Protein AF-A0A957Y420-F1 (afdb_monomer)

Foldseek 3Di:
DPPDDDDDDDPPPCSVVVQVVCCVVVVHDRDDLVVCQVVQQVVVPDDVVVLVVQCVPVNDVSSVVVCVVRVVSSVVVD

Nearest PDB structures (foldseek):
  3v53-assembly2_B  TM=3.477E-01  e=5.773E+00  Homo sapiens

Sequence (78 aa):
MSKDIILIGPVRTGKSTIGKLLSEKLQLPQVSLDELRWKYYQEIGYDPGIAKKIRATGGFVALVFYWKLFDAYAVERV

Structure (mmCIF, N/CA/C/O backbone):
data_AF-A0A957Y420-F1
#
_entry.id   AF-A0A957Y420-F1
#
loop_
_atom_site.group_PDB
_atom_site.id
_atom_site.type_symbol
_atom_site.label_atom_id
_atom_site.label_alt_id
_atom_site.label_comp_id
_atom_site.label_asym_id
_atom_site.label_entity_id
_atom_site.label_seq_id
_atom_site.pdbx_PDB_ins_code
_atom_site.Cartn_x
_atom_site.Cartn_y
_atom_site.Cartn_z
_atom_site.occupancy
_atom_site.B_iso_or_equiv
_atom_site.auth_seq_id
_atom_site.auth_comp_id
_atom_site.auth_asym_id
_atom_site.auth_atom_id
_atom_site.pdbx_PDB_model_num
ATOM 1 N N . MET A 1 1 ? -17.071 -10.195 19.299 1.00 50.81 1 MET A N 1
ATOM 2 C CA . MET A 1 1 ? -16.657 -9.823 17.930 1.00 50.81 1 MET A CA 1
ATOM 3 C C . MET A 1 1 ? -16.011 -8.455 18.013 1.00 50.81 1 MET A C 1
ATOM 5 O O . MET A 1 1 ? -16.645 -7.566 18.580 1.00 50.81 1 MET A O 1
ATOM 9 N N . SER A 1 2 ? -14.770 -8.295 17.545 1.00 61.22 2 SER A N 1
ATOM 10 C CA . SER A 1 2 ? -14.226 -6.951 17.322 1.00 61.22 2 SER A CA 1
ATOM 11 C C . SER A 1 2 ? -15.119 -6.262 16.291 1.00 61.22 2 SER A C 1
ATOM 13 O O . SER A 1 2 ? -15.579 -6.884 15.333 1.00 61.22 2 SER A O 1
ATOM 15 N N . LYS A 1 3 ? -15.477 -5.003 16.541 1.00 79.56 3 LYS A N 1
ATOM 16 C CA . LYS A 1 3 ? -16.264 -4.200 15.600 1.00 79.56 3 LYS A CA 1
ATOM 17 C C . LYS A 1 3 ? -15.299 -3.446 14.696 1.00 79.56 3 LYS A C 1
ATOM 19 O O . LYS A 1 3 ? -15.218 -2.223 14.772 1.00 79.56 3 LYS A O 1
ATOM 24 N N . ASP A 1 4 ? -14.533 -4.186 13.905 1.00 91.38 4 ASP A N 1
ATOM 25 C CA . ASP A 1 4 ? -13.571 -3.573 12.996 1.00 91.38 4 ASP A CA 1
ATOM 26 C C . ASP A 1 4 ? -14.320 -2.797 11.908 1.00 91.38 4 ASP A C 1
ATOM 28 O O . ASP A 1 4 ? -15.319 -3.261 11.352 1.00 91.38 4 ASP A O 1
ATOM 32 N N . ILE A 1 5 ? -13.859 -1.576 11.635 1.00 94.69 5 ILE A N 1
ATOM 33 C CA . ILE A 1 5 ? -14.425 -0.715 10.597 1.00 94.69 5 ILE A CA 1
ATOM 34 C C . ILE A 1 5 ? -13.517 -0.803 9.379 1.00 94.69 5 ILE A C 1
ATOM 36 O O . ILE A 1 5 ? -12.401 -0.286 9.379 1.00 94.69 5 ILE A O 1
ATOM 40 N N . ILE A 1 6 ? -14.019 -1.435 8.322 1.00 94.88 6 ILE A N 1
ATOM 41 C CA . ILE A 1 6 ? -13.263 -1.660 7.093 1.00 94.88 6 ILE A CA 1
ATOM 42 C C . ILE A 1 6 ? -13.669 -0.616 6.045 1.00 94.88 6 ILE A C 1
ATOM 44 O O . ILE A 1 6 ? -14.827 -0.543 5.635 1.00 94.88 6 ILE A O 1
ATOM 48 N N . LEU A 1 7 ? -12.703 0.188 5.587 1.00 95.88 7 LEU A N 1
ATOM 49 C CA . LEU A 1 7 ? -12.897 1.185 4.529 1.00 95.88 7 LEU A CA 1
ATOM 50 C C . LEU A 1 7 ? -12.309 0.681 3.204 1.00 95.88 7 LEU A C 1
ATOM 52 O O . LEU A 1 7 ? -11.098 0.738 2.994 1.00 95.88 7 LEU A O 1
ATOM 56 N N . ILE A 1 8 ? -13.164 0.240 2.278 1.00 94.56 8 ILE A N 1
ATOM 57 C CA . ILE A 1 8 ? -12.767 -0.245 0.943 1.00 94.56 8 ILE A CA 1
ATOM 58 C C . ILE A 1 8 ? -13.328 0.674 -0.1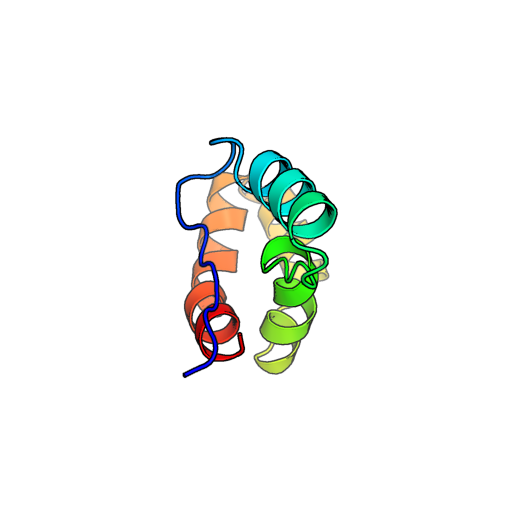43 1.00 94.56 8 ILE A C 1
ATOM 60 O O . ILE A 1 8 ? -14.440 1.184 -0.048 1.00 94.56 8 ILE A O 1
ATOM 64 N N . GLY A 1 9 ? -12.539 0.904 -1.192 1.00 93.94 9 GLY A N 1
ATOM 65 C CA . G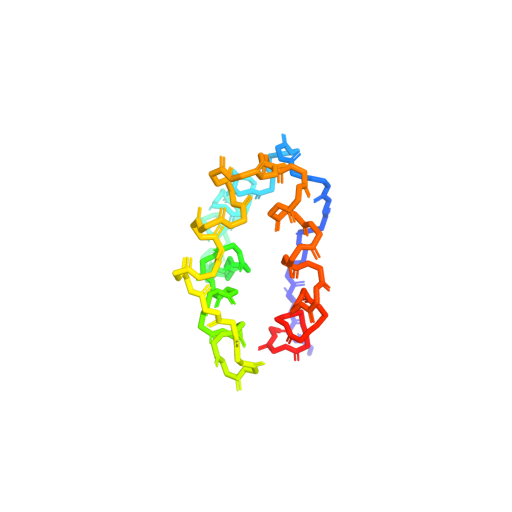LY A 1 9 ? -12.953 1.697 -2.346 1.00 93.94 9 GLY A CA 1
ATOM 66 C C . GLY A 1 9 ? -11.773 2.200 -3.183 1.00 93.94 9 GLY A C 1
ATOM 67 O O . GLY A 1 9 ? -10.625 2.128 -2.732 1.00 93.94 9 GLY A O 1
ATOM 68 N N . PRO A 1 10 ? -12.030 2.741 -4.386 1.00 93.88 10 PRO A N 1
ATOM 69 C CA . PRO A 1 10 ? -10.989 3.194 -5.308 1.00 93.88 10 PRO A CA 1
ATOM 70 C C . PRO A 1 10 ? -10.007 4.210 -4.711 1.00 93.88 10 PRO A C 1
ATOM 72 O O . PRO A 1 10 ? -10.284 4.901 -3.727 1.00 93.88 10 PRO A O 1
ATOM 75 N N . VAL A 1 11 ? -8.822 4.316 -5.311 1.00 91.25 11 VAL A N 1
ATOM 76 C CA . VAL A 1 11 ? -7.841 5.356 -4.967 1.00 91.25 11 VAL A CA 1
ATOM 77 C C . VAL A 1 11 ? -8.500 6.739 -5.103 1.00 91.25 11 VAL A C 1
ATOM 79 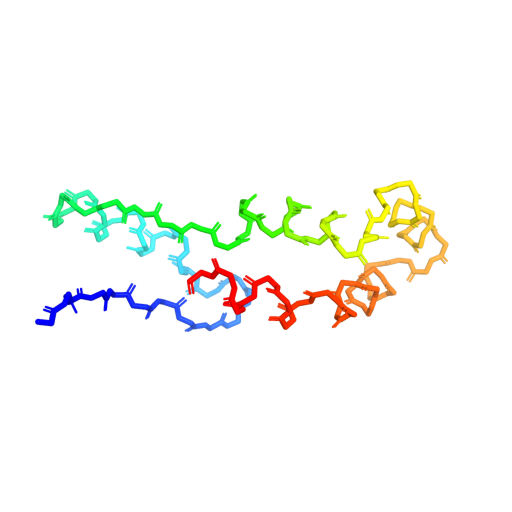O O . VAL A 1 11 ? -9.237 6.980 -6.054 1.00 91.25 11 VAL A O 1
ATOM 82 N N . ARG A 1 12 ? -8.240 7.641 -4.141 1.00 93.12 12 ARG A N 1
ATOM 83 C CA . ARG A 1 12 ? -8.775 9.024 -4.063 1.00 93.12 12 ARG A CA 1
ATOM 84 C C . ARG A 1 12 ? -10.271 9.194 -3.740 1.00 93.12 12 ARG A C 1
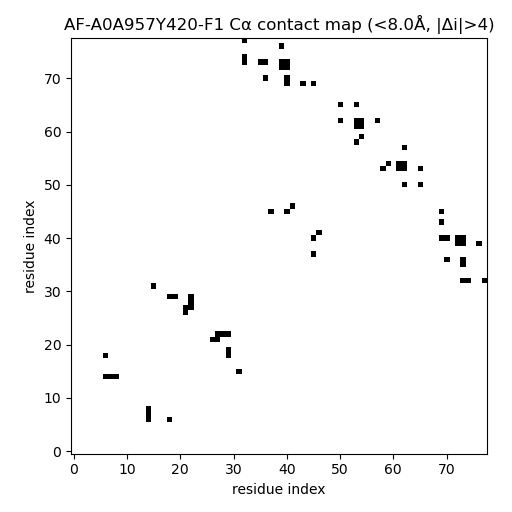ATOM 86 O O . ARG A 1 12 ? -10.769 10.307 -3.846 1.00 93.12 12 ARG A O 1
ATOM 93 N N . THR A 1 13 ? -10.970 8.178 -3.230 1.00 96.81 13 THR A N 1
ATOM 94 C CA . THR A 1 13 ? -12.362 8.334 -2.739 1.00 96.81 13 THR A CA 1
ATOM 95 C C . THR A 1 13 ? -12.501 8.893 -1.314 1.00 96.81 13 THR A C 1
ATOM 97 O O . THR A 1 13 ? -13.598 8.915 -0.770 1.00 96.81 13 THR A O 1
ATOM 100 N N . GLY A 1 14 ? -11.407 9.330 -0.675 1.00 96.56 14 GLY A N 1
ATOM 101 C CA . GLY A 1 14 ? -11.445 9.937 0.667 1.00 96.56 14 GLY A CA 1
ATOM 102 C C . GLY A 1 14 ? -11.325 8.965 1.850 1.00 96.56 14 GLY A C 1
ATOM 103 O O . GLY A 1 14 ? -11.461 9.388 2.995 1.00 96.56 14 GLY A O 1
ATOM 104 N N . LYS A 1 15 ? -11.016 7.682 1.611 1.00 97.50 15 LYS A N 1
ATOM 105 C CA . LYS A 1 15 ? -10.863 6.658 2.670 1.00 97.50 15 LYS A CA 1
ATOM 106 C C . LYS A 1 15 ? -9.876 7.059 3.765 1.00 97.50 15 LYS A C 1
ATOM 108 O O . LYS A 1 15 ? -10.203 6.935 4.935 1.00 97.50 15 LYS A O 1
ATOM 113 N N . SER A 1 16 ? -8.699 7.570 3.399 1.00 95.69 16 SER A N 1
ATOM 114 C CA . SER A 1 16 ? -7.678 7.983 4.372 1.00 95.69 16 SER A CA 1
ATOM 115 C C . SER A 1 16 ? -8.170 9.139 5.249 1.00 95.69 16 SER A C 1
ATOM 117 O O . SER A 1 16 ? -7.910 9.151 6.448 1.00 95.69 16 SER A O 1
ATOM 119 N N . THR A 1 17 ? -8.943 10.065 4.671 1.00 97.19 17 THR A N 1
ATOM 120 C CA . THR A 1 17 ? -9.566 11.180 5.396 1.00 97.19 17 THR A CA 1
ATOM 121 C C . THR A 1 17 ? -10.632 10.682 6.367 1.00 97.19 17 THR A C 1
ATOM 123 O O . THR A 1 17 ? -10.582 11.012 7.547 1.00 97.19 17 THR A O 1
ATOM 126 N N . ILE A 1 18 ? -11.569 9.850 5.900 1.00 97.31 18 ILE A N 1
ATOM 127 C CA . ILE A 1 18 ? -12.637 9.298 6.746 1.00 97.31 18 ILE A CA 1
ATOM 128 C C . ILE A 1 18 ? -12.058 8.389 7.838 1.00 97.31 18 ILE A C 1
ATOM 130 O O . ILE A 1 18 ? -12.488 8.476 8.982 1.00 97.31 18 ILE A O 1
ATOM 134 N N . GLY A 1 19 ? -11.060 7.563 7.516 1.00 96.25 19 GLY A N 1
ATOM 135 C CA . GLY A 1 19 ? -10.394 6.680 8.473 1.00 96.25 19 GLY A CA 1
ATOM 136 C C . GLY A 1 19 ? -9.739 7.446 9.617 1.00 96.25 19 GLY A C 1
ATOM 137 O O . GLY A 1 19 ? -9.930 7.075 10.771 1.00 96.25 19 GLY A O 1
ATOM 138 N N . LYS A 1 20 ? -9.067 8.563 9.310 1.00 97.12 20 LYS A N 1
ATOM 139 C CA . LYS A 1 20 ? -8.496 9.450 10.328 1.00 97.12 20 LYS A CA 1
ATOM 140 C C . LYS A 1 20 ? -9.582 10.040 11.234 1.00 97.12 20 LYS A C 1
ATOM 142 O O . LYS A 1 20 ? -9.486 9.939 12.452 1.00 97.12 20 LYS A O 1
ATOM 147 N N . LEU A 1 21 ? -10.647 10.591 10.645 1.00 97.94 21 LEU A N 1
ATOM 148 C CA . LEU A 1 21 ? -11.756 11.188 11.402 1.00 97.94 21 LEU A CA 1
ATOM 149 C C . LEU A 1 21 ? -12.480 10.163 12.291 1.00 97.94 21 LEU A C 1
ATOM 151 O O . LEU A 1 21 ? -12.865 10.479 13.415 1.00 97.94 21 LEU A O 1
ATOM 155 N N . LEU A 1 22 ? -12.675 8.934 11.802 1.00 96.94 22 LEU A N 1
ATOM 156 C CA . LEU A 1 22 ? -13.272 7.845 12.578 1.00 96.94 22 LEU A CA 1
ATOM 157 C C . LEU A 1 22 ? -12.357 7.395 13.717 1.00 96.94 22 LEU A C 1
ATOM 159 O O . LEU A 1 22 ? -12.842 7.210 14.829 1.00 96.94 22 LEU A O 1
ATOM 163 N N . SER A 1 23 ? -11.056 7.256 13.453 1.00 96.44 23 SER A N 1
ATOM 164 C CA . SER A 1 23 ? -10.050 6.908 14.459 1.00 96.44 23 SER A CA 1
ATOM 165 C C . SER A 1 23 ? -10.045 7.912 15.611 1.00 96.44 23 SER A C 1
ATOM 167 O O . SER A 1 23 ? -10.191 7.513 16.764 1.00 96.44 23 SER A O 1
ATOM 169 N N . GLU A 1 24 ? -10.002 9.212 15.304 1.00 97.44 24 GLU A N 1
ATOM 170 C CA . GLU A 1 24 ? -10.045 10.291 16.299 1.00 97.44 24 GLU A CA 1
ATOM 171 C C . GLU A 1 24 ? -11.363 10.293 17.089 1.00 97.44 24 GLU A C 1
ATOM 173 O O . GLU A 1 24 ? -11.359 10.373 18.318 1.00 97.44 24 GLU A O 1
ATOM 178 N N . LYS A 1 25 ? -12.505 10.161 16.400 1.00 97.62 25 LYS A N 1
ATOM 179 C CA . LYS A 1 25 ? -13.835 10.221 17.026 1.00 97.62 25 LYS A CA 1
ATOM 180 C C . LYS A 1 25 ? -14.146 9.012 17.907 1.00 97.62 25 LYS A C 1
ATOM 182 O O . LYS A 1 25 ? -14.840 9.155 18.910 1.00 97.62 25 LYS A O 1
ATOM 187 N N . LEU A 1 26 ? -13.698 7.827 17.502 1.00 95.75 26 LEU A N 1
ATOM 188 C CA . LEU A 1 26 ? -13.994 6.563 18.180 1.00 95.75 26 LEU A CA 1
ATOM 189 C C . LEU A 1 26 ? -12.856 6.099 19.095 1.00 95.75 26 LEU A C 1
ATOM 191 O O . LEU A 1 26 ? -13.024 5.097 19.782 1.00 95.75 26 LEU A O 1
ATOM 195 N N . GLN A 1 27 ? -11.722 6.809 19.102 1.00 95.75 27 GLN A N 1
ATOM 196 C CA . GLN A 1 27 ? -10.498 6.425 19.813 1.00 95.75 27 GLN A CA 1
ATOM 197 C C . GLN A 1 27 ? -10.023 5.009 19.443 1.00 95.75 27 GLN A C 1
ATOM 199 O O . GLN A 1 27 ? -9.544 4.249 20.283 1.00 95.75 27 GLN A O 1
ATOM 204 N N . LEU A 1 28 ? -10.172 4.650 18.166 1.00 93.94 28 LEU A N 1
ATOM 205 C CA . LEU A 1 28 ? -9.732 3.369 17.616 1.00 93.94 28 LEU A CA 1
ATOM 206 C C . LEU A 1 28 ? -8.451 3.560 16.800 1.00 93.94 28 LEU A C 1
ATOM 208 O O . LEU A 1 28 ? -8.317 4.588 16.133 1.00 93.94 28 LEU A O 1
ATOM 212 N N . PRO A 1 29 ? -7.520 2.592 16.794 1.00 94.12 29 PRO A N 1
ATOM 213 C CA . PRO A 1 29 ? -6.345 2.670 15.936 1.00 94.12 29 PRO A CA 1
ATOM 214 C C . PRO A 1 29 ? -6.747 2.648 14.455 1.00 94.12 29 PRO A C 1
ATOM 216 O O . PRO A 1 29 ? -7.645 1.909 14.049 1.00 94.12 29 PRO A O 1
ATOM 219 N N . GLN A 1 30 ? -6.055 3.443 13.637 1.00 94.69 30 GLN A N 1
ATOM 220 C CA . GLN A 1 30 ? -6.164 3.378 12.183 1.00 94.69 30 GLN A CA 1
ATOM 221 C C . GLN A 1 30 ? -5.063 2.475 11.624 1.00 94.69 30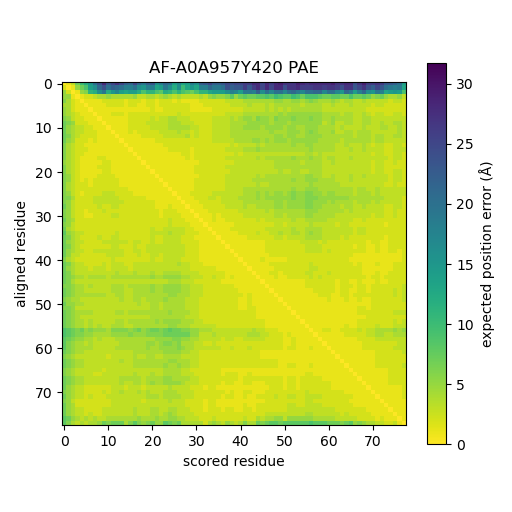 GLN A C 1
ATOM 223 O O . GLN A 1 30 ? -3.883 2.708 11.874 1.00 94.69 30 GLN A O 1
ATOM 228 N N . VAL A 1 31 ? -5.447 1.485 10.817 1.00 94.12 31 VAL A N 1
ATOM 229 C CA . VAL A 1 31 ? -4.515 0.616 10.088 1.00 94.12 31 VAL A CA 1
ATOM 230 C C . VAL A 1 31 ? -4.611 0.934 8.597 1.00 94.12 31 VAL A C 1
ATOM 232 O O . VAL A 1 31 ? -5.660 0.755 7.979 1.00 94.12 31 VAL A O 1
ATOM 235 N N . SER A 1 32 ? -3.527 1.454 8.016 1.00 93.94 32 SER A N 1
ATOM 236 C CA . SER A 1 32 ? -3.468 1.857 6.608 1.00 93.94 32 SER A CA 1
ATOM 237 C C . SER A 1 32 ? -2.692 0.837 5.777 1.00 93.94 32 SER A C 1
ATOM 239 O O . SER A 1 32 ? -1.472 0.717 5.898 1.00 93.94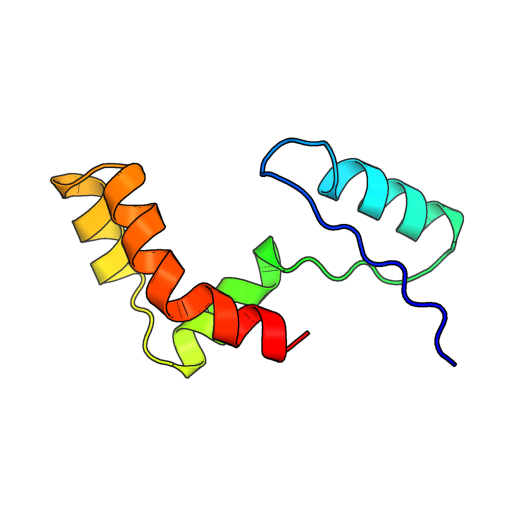 32 SER A O 1
ATOM 241 N N . LEU A 1 33 ? -3.378 0.135 4.868 1.00 94.38 33 LEU A N 1
ATOM 242 C CA . LEU A 1 33 ? -2.712 -0.798 3.953 1.00 94.38 33 LEU A CA 1
ATOM 243 C C . LEU A 1 33 ? -1.698 -0.083 3.038 1.00 94.38 33 LEU A C 1
ATOM 245 O O . LEU A 1 33 ? -0.680 -0.667 2.685 1.00 94.38 33 LEU A O 1
ATOM 249 N N . ASP A 1 34 ? -1.921 1.192 2.699 1.00 93.25 34 ASP A N 1
ATOM 250 C CA . ASP A 1 34 ? -0.972 1.982 1.898 1.00 93.25 34 ASP A CA 1
ATOM 251 C C . ASP A 1 34 ? 0.385 2.183 2.603 1.00 93.25 34 ASP A C 1
ATOM 253 O O . ASP A 1 34 ? 1.405 2.328 1.925 1.00 93.25 34 ASP A O 1
ATOM 257 N N . GLU A 1 35 ? 0.406 2.166 3.940 1.00 93.62 35 GLU A N 1
ATOM 258 C CA . GLU A 1 35 ? 1.623 2.271 4.756 1.00 93.62 35 GLU A CA 1
ATOM 259 C C . GLU A 1 35 ? 2.289 0.905 4.946 1.00 93.62 35 GLU A C 1
ATOM 261 O O . GLU A 1 35 ? 3.506 0.777 4.809 1.00 93.62 35 GLU A O 1
ATOM 266 N N . LEU A 1 36 ? 1.488 -0.130 5.214 1.00 95.75 36 LEU A N 1
ATOM 267 C CA . LEU A 1 36 ? 1.986 -1.464 5.548 1.00 95.75 36 LEU A CA 1
ATOM 268 C C . LEU A 1 36 ? 2.420 -2.285 4.329 1.00 95.75 36 LEU A C 1
ATOM 270 O O . LEU A 1 36 ? 3.349 -3.090 4.434 1.00 95.75 36 LEU A O 1
ATOM 274 N N . ARG A 1 37 ? 1.790 -2.074 3.164 1.00 95.62 37 ARG A N 1
ATOM 275 C CA . ARG A 1 37 ? 1.966 -2.937 1.984 1.00 95.62 37 ARG A CA 1
ATOM 276 C C . ARG A 1 37 ? 3.416 -3.122 1.565 1.00 95.62 37 ARG A C 1
ATOM 278 O O . ARG A 1 37 ? 3.757 -4.192 1.093 1.00 95.62 37 ARG A O 1
ATOM 285 N N . TRP A 1 38 ? 4.282 -2.121 1.740 1.00 96.50 38 TRP A N 1
ATOM 286 C CA . TRP A 1 38 ? 5.674 -2.221 1.292 1.00 96.50 38 TRP A CA 1
ATOM 287 C C . TRP A 1 38 ? 6.444 -3.299 2.043 1.00 96.50 38 TRP A C 1
ATOM 289 O O . TRP A 1 38 ? 7.218 -4.027 1.429 1.00 96.50 38 TRP A O 1
ATOM 299 N N . LYS A 1 39 ? 6.184 -3.435 3.347 1.00 97.00 39 LYS A N 1
ATOM 300 C CA . LYS A 1 39 ? 6.777 -4.490 4.164 1.00 97.00 39 LYS A CA 1
ATOM 301 C C . LYS A 1 39 ? 6.261 -5.860 3.722 1.00 97.00 39 LYS A C 1
ATOM 303 O O . LYS A 1 39 ? 7.060 -6.757 3.488 1.00 97.00 39 LYS A O 1
ATOM 308 N N . TYR A 1 40 ? 4.951 -5.999 3.518 1.00 97.50 40 TYR A N 1
ATOM 309 C CA . TYR A 1 40 ? 4.357 -7.264 3.070 1.00 97.50 40 TYR A CA 1
ATOM 310 C C . TYR A 1 40 ? 4.792 -7.657 1.659 1.00 97.50 40 TYR A C 1
ATOM 312 O O . TYR A 1 40 ? 5.079 -8.815 1.395 1.00 97.50 40 TYR A O 1
ATOM 320 N N . TYR A 1 41 ? 4.905 -6.696 0.748 1.00 97.94 41 TYR A N 1
ATOM 321 C CA . TYR A 1 41 ? 5.426 -6.944 -0.588 1.00 97.94 41 TYR A CA 1
ATOM 322 C C . TYR A 1 41 ? 6.880 -7.447 -0.525 1.00 97.94 41 TYR A C 1
ATOM 324 O O . TYR A 1 41 ? 7.244 -8.361 -1.262 1.00 97.94 41 TYR A O 1
ATOM 332 N N . GLN A 1 42 ? 7.717 -6.884 0.358 1.00 97.56 42 GLN A N 1
ATOM 333 C CA . GLN A 1 42 ? 9.102 -7.337 0.549 1.00 97.56 42 GLN A CA 1
ATOM 334 C C . GLN A 1 42 ? 9.188 -8.773 1.084 1.00 97.56 42 GLN A C 1
ATOM 336 O O . GLN A 1 42 ? 10.090 -9.500 0.673 1.00 97.56 42 GLN A O 1
ATOM 341 N N . GLU A 1 43 ? 8.243 -9.206 1.930 1.00 97.56 43 GLU A N 1
ATOM 342 C CA . GLU A 1 43 ? 8.168 -10.590 2.440 1.00 97.56 43 GLU A CA 1
ATOM 343 C C . GLU A 1 43 ? 8.086 -11.631 1.305 1.00 97.56 43 GLU A C 1
ATOM 345 O O . GLU A 1 43 ? 8.555 -12.754 1.475 1.00 97.56 43 GLU A O 1
ATOM 350 N N . ILE A 1 44 ? 7.558 -11.250 0.135 1.00 97.56 44 ILE A N 1
ATOM 351 C CA . ILE A 1 44 ? 7.404 -12.120 -1.044 1.00 97.56 44 ILE A CA 1
ATOM 352 C C . ILE A 1 44 ? 8.206 -11.645 -2.270 1.00 97.56 44 ILE A C 1
ATOM 354 O O . ILE A 1 44 ? 7.897 -12.007 -3.405 1.00 97.56 44 ILE A O 1
ATOM 358 N N . GLY A 1 45 ? 9.262 -10.854 -2.055 1.00 97.75 45 GLY A N 1
ATOM 359 C CA . GLY A 1 45 ? 10.262 -10.558 -3.089 1.00 97.75 45 GLY A CA 1
ATOM 360 C C . GLY A 1 45 ? 10.029 -9.293 -3.920 1.00 97.75 45 GLY A C 1
ATOM 361 O O . GLY A 1 45 ? 10.611 -9.156 -4.997 1.00 97.75 45 GLY A O 1
ATOM 362 N N . TYR A 1 46 ? 9.212 -8.347 -3.454 1.00 98.12 46 TYR A N 1
ATOM 363 C CA . TYR A 1 46 ? 9.158 -7.019 -4.069 1.00 98.12 46 TYR A CA 1
ATOM 364 C C . TYR A 1 46 ? 10.481 -6.270 -3.926 1.00 98.12 46 TYR A C 1
ATOM 366 O O . TYR A 1 46 ? 11.023 -6.128 -2.828 1.00 98.12 46 TYR A O 1
ATOM 374 N N . ASP A 1 47 ? 10.941 -5.704 -5.039 1.00 97.62 47 ASP A N 1
ATOM 375 C CA . ASP A 1 47 ? 12.184 -4.946 -5.119 1.00 97.62 47 ASP A CA 1
ATOM 376 C C . ASP A 1 47 ? 11.888 -3.476 -5.505 1.00 97.62 47 ASP A C 1
ATOM 378 O O . ASP A 1 47 ? 11.410 -3.194 -6.615 1.00 97.62 47 ASP A O 1
ATOM 382 N N . PRO A 1 48 ? 12.186 -2.502 -4.620 1.00 97.12 48 PRO A N 1
ATOM 383 C CA . PRO A 1 48 ? 12.009 -1.078 -4.909 1.00 97.12 48 PRO A CA 1
ATOM 384 C C . PRO A 1 48 ? 12.848 -0.561 -6.091 1.00 97.12 48 PRO A C 1
ATOM 386 O O . PRO A 1 48 ? 12.438 0.374 -6.783 1.00 97.12 48 PRO A O 1
ATOM 389 N N . GLY A 1 49 ? 14.019 -1.146 -6.337 1.00 98.19 49 GLY A N 1
ATOM 390 C CA . GLY A 1 49 ? 14.877 -0.856 -7.482 1.00 98.19 49 GLY A CA 1
ATOM 391 C C . GLY A 1 49 ? 14.254 -1.316 -8.799 1.00 98.19 49 GLY A C 1
ATOM 392 O O . GLY A 1 49 ? 14.230 -0.545 -9.765 1.00 98.19 49 GLY A O 1
ATOM 393 N N . ILE A 1 50 ? 13.661 -2.516 -8.828 1.00 98.00 50 ILE A N 1
ATOM 394 C CA . ILE A 1 50 ? 12.873 -2.993 -9.979 1.00 98.00 50 ILE A CA 1
ATOM 395 C C . ILE A 1 50 ? 11.667 -2.080 -10.205 1.00 98.00 50 ILE A C 1
ATOM 397 O O 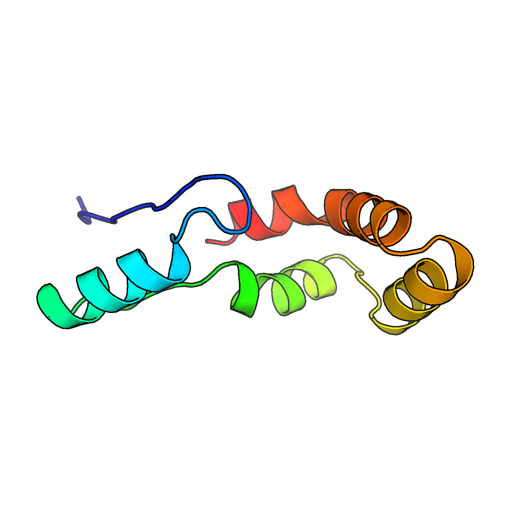. ILE A 1 50 ? 11.464 -1.607 -11.325 1.00 98.00 50 ILE A O 1
ATOM 401 N N . ALA A 1 51 ? 10.916 -1.750 -9.151 1.00 98.12 51 ALA A N 1
ATOM 402 C CA . ALA A 1 51 ? 9.781 -0.832 -9.236 1.00 98.12 51 ALA A CA 1
ATOM 403 C C . ALA A 1 51 ? 10.183 0.534 -9.824 1.00 98.12 51 ALA A C 1
ATOM 405 O O . ALA A 1 51 ? 9.507 1.060 -10.713 1.00 98.12 51 ALA A O 1
ATOM 406 N N . LYS A 1 52 ? 11.318 1.093 -9.381 1.00 98.38 52 LYS A N 1
ATOM 407 C CA . LYS A 1 52 ? 11.870 2.348 -9.912 1.00 98.38 52 LYS A CA 1
ATOM 408 C C . LYS A 1 52 ? 12.207 2.234 -11.400 1.00 98.38 52 LYS A C 1
ATOM 410 O O . LYS A 1 52 ? 11.866 3.138 -12.163 1.00 98.38 52 LYS A O 1
ATOM 415 N N . LYS A 1 53 ? 12.834 1.132 -11.826 1.00 98.50 53 LYS A N 1
ATOM 416 C CA . LYS A 1 53 ? 13.161 0.883 -13.238 1.00 98.50 53 LYS A CA 1
ATOM 417 C C . LYS A 1 53 ? 11.899 0.757 -14.093 1.00 98.50 53 LYS A C 1
ATOM 419 O O . LYS A 1 53 ? 11.800 1.445 -15.102 1.00 98.50 53 LYS A O 1
ATOM 424 N N . ILE A 1 54 ? 10.918 -0.036 -13.655 1.00 98.44 54 ILE A N 1
ATOM 425 C CA . ILE A 1 54 ? 9.619 -0.196 -14.329 1.00 98.44 54 ILE A CA 1
ATOM 426 C C . ILE A 1 54 ? 8.915 1.154 -14.468 1.00 98.44 54 ILE A C 1
ATOM 428 O O . ILE A 1 54 ? 8.408 1.478 -15.539 1.00 98.44 54 ILE A O 1
ATOM 432 N N . ARG A 1 55 ? 8.920 1.977 -13.411 1.00 98.12 55 ARG A N 1
ATOM 433 C CA . ARG A 1 55 ? 8.322 3.314 -13.462 1.00 98.12 55 ARG A CA 1
ATOM 434 C C . ARG A 1 55 ? 9.018 4.222 -14.472 1.00 98.12 55 ARG A C 1
ATOM 436 O O . ARG A 1 55 ? 8.336 4.989 -15.146 1.00 98.12 55 ARG A O 1
ATOM 443 N N . ALA A 1 56 ? 10.345 4.153 -14.557 1.00 98.31 56 ALA A N 1
ATOM 444 C CA . ALA A 1 56 ? 11.134 4.970 -15.473 1.00 98.31 56 ALA A CA 1
ATOM 445 C C . ALA A 1 56 ? 10.936 4.569 -16.944 1.00 98.31 56 ALA A C 1
ATOM 447 O O . ALA A 1 56 ? 10.899 5.446 -17.799 1.00 98.31 56 ALA A O 1
ATOM 448 N N . THR A 1 57 ? 10.788 3.274 -17.244 1.00 97.88 57 THR A N 1
ATOM 449 C CA . THR A 1 57 ? 10.693 2.783 -18.630 1.00 97.88 57 THR A CA 1
ATOM 450 C C . THR A 1 57 ? 9.260 2.598 -19.129 1.00 97.88 57 THR A C 1
ATOM 452 O O . THR A 1 57 ? 8.992 2.843 -20.299 1.00 97.88 57 THR A O 1
ATOM 455 N N . GLY A 1 58 ? 8.337 2.164 -18.266 1.00 96.75 58 GLY A N 1
ATOM 456 C CA . GLY A 1 58 ? 6.945 1.832 -18.607 1.00 96.75 58 GLY A CA 1
ATOM 457 C C . GLY A 1 58 ? 5.897 2.752 -17.972 1.00 96.75 58 GLY A C 1
ATOM 458 O O . GLY A 1 58 ? 4.694 2.538 -18.128 1.00 96.75 58 GLY A O 1
ATOM 459 N N . GLY A 1 59 ? 6.330 3.775 -17.233 1.00 97.94 59 GLY A N 1
ATOM 460 C CA . GLY A 1 59 ? 5.438 4.743 -16.607 1.00 97.94 59 GLY A CA 1
ATOM 461 C C . GLY A 1 59 ? 4.622 4.174 -15.442 1.00 97.94 59 GLY A C 1
ATOM 462 O O . GLY A 1 59 ? 4.928 3.136 -14.853 1.00 97.94 59 GLY A O 1
ATOM 463 N N . PHE A 1 60 ? 3.583 4.911 -15.044 1.00 96.38 60 PHE A N 1
ATOM 464 C CA . PHE A 1 60 ? 2.794 4.575 -13.855 1.00 96.38 60 PHE A CA 1
ATOM 465 C C . PHE A 1 60 ? 1.958 3.305 -14.030 1.00 96.38 60 PHE A C 1
ATOM 467 O O . PHE A 1 60 ? 1.859 2.511 -13.102 1.00 96.38 60 PHE A O 1
ATOM 474 N N . VAL A 1 61 ? 1.386 3.092 -15.215 1.00 96.94 61 VAL A N 1
ATOM 475 C CA . VAL A 1 61 ? 0.537 1.924 -15.481 1.00 96.94 61 VAL A CA 1
ATOM 476 C C . VAL A 1 61 ? 1.342 0.628 -15.361 1.00 96.94 61 VAL A C 1
ATOM 478 O O 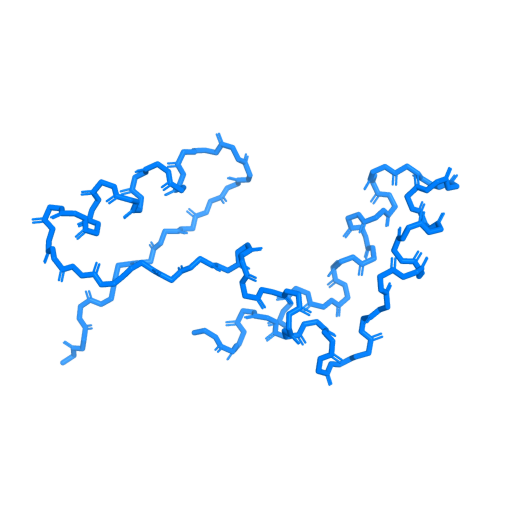. VAL A 1 61 ? 0.895 -0.298 -14.690 1.00 96.94 61 VAL A O 1
ATOM 481 N N . ALA A 1 62 ? 2.561 0.582 -15.912 1.00 98.06 62 ALA A N 1
ATOM 482 C CA . ALA A 1 62 ? 3.443 -0.576 -15.760 1.00 98.06 62 ALA A CA 1
ATOM 483 C C . ALA A 1 62 ? 3.799 -0.846 -14.288 1.00 98.06 62 ALA A C 1
ATOM 485 O O . ALA A 1 62 ? 3.819 -1.995 -13.852 1.00 98.06 62 ALA A O 1
ATOM 486 N N . LEU A 1 63 ? 4.016 0.212 -13.500 1.00 98.12 63 LEU A N 1
ATOM 487 C CA . LEU A 1 63 ? 4.257 0.088 -12.063 1.00 98.12 63 LEU A CA 1
ATOM 488 C C . LEU A 1 63 ? 3.045 -0.503 -11.323 1.00 98.12 63 LEU A C 1
ATOM 490 O O . LEU A 1 63 ? 3.220 -1.358 -10.460 1.00 98.12 63 LEU A O 1
ATOM 494 N N . VAL A 1 64 ? 1.822 -0.098 -11.680 1.00 96.12 64 VAL A N 1
ATOM 495 C CA . VAL A 1 64 ? 0.596 -0.670 -11.101 1.00 96.12 64 VAL A CA 1
ATOM 496 C C . VAL A 1 64 ? 0.484 -2.162 -11.416 1.00 96.12 64 VAL A C 1
ATOM 498 O O . VAL A 1 64 ? 0.167 -2.939 -10.521 1.00 96.12 64 VAL A O 1
ATOM 501 N N . PHE A 1 65 ? 0.787 -2.584 -12.646 1.00 97.69 65 PHE A N 1
ATOM 502 C CA . PHE A 1 65 ? 0.807 -4.009 -12.995 1.00 97.69 65 PHE A CA 1
ATOM 503 C C . PHE A 1 65 ? 1.865 -4.796 -12.222 1.00 97.69 65 PHE A C 1
ATOM 505 O O . PHE A 1 65 ? 1.605 -5.929 -11.832 1.00 97.69 65 PHE A O 1
ATOM 512 N N . TYR A 1 66 ? 3.026 -4.201 -11.945 1.00 98.12 66 TYR A N 1
ATOM 513 C CA . TYR A 1 66 ? 4.015 -4.833 -11.077 1.00 98.12 66 TYR A CA 1
ATOM 514 C C . TYR A 1 66 ? 3.481 -5.011 -9.649 1.00 98.12 66 TYR A C 1
ATOM 516 O O . TYR A 1 66 ? 3.572 -6.106 -9.105 1.00 98.12 66 TYR A O 1
ATOM 524 N N . TRP A 1 67 ? 2.846 -3.987 -9.063 1.00 97.62 67 TRP A N 1
ATOM 525 C CA . TRP A 1 67 ? 2.233 -4.092 -7.729 1.00 97.62 67 TRP A CA 1
ATOM 526 C C . TRP A 1 67 ? 1.136 -5.158 -7.639 1.00 97.62 67 TRP A C 1
ATOM 528 O O . TRP A 1 67 ? 1.023 -5.821 -6.610 1.00 97.62 67 TRP A O 1
ATOM 538 N N . LYS A 1 68 ? 0.386 -5.396 -8.724 1.00 96.50 68 LYS A N 1
ATOM 539 C CA . LYS A 1 68 ? -0.679 -6.415 -8.764 1.00 96.50 68 LYS A CA 1
ATOM 540 C C . LYS A 1 68 ? -0.202 -7.826 -8.431 1.00 96.50 68 LYS A C 1
ATOM 542 O O . LYS A 1 68 ? -1.004 -8.613 -7.942 1.00 96.50 68 LYS A O 1
ATOM 547 N N . LEU A 1 69 ? 1.078 -8.128 -8.647 1.00 97.31 69 LEU A N 1
ATOM 548 C CA . LEU A 1 69 ? 1.680 -9.411 -8.275 1.00 97.31 69 LEU A CA 1
ATOM 549 C C . LEU A 1 69 ? 1.733 -9.626 -6.752 1.00 97.31 69 LEU A C 1
ATOM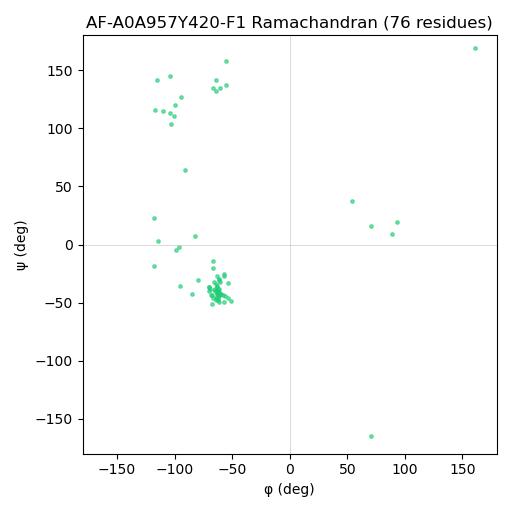 551 O O . LEU A 1 69 ? 1.847 -10.762 -6.305 1.00 97.31 69 LEU A O 1
ATOM 555 N N . PHE A 1 70 ? 1.641 -8.550 -5.966 1.00 97.62 70 PHE A N 1
ATOM 556 C CA . PHE A 1 70 ? 1.841 -8.557 -4.517 1.00 97.62 70 PHE A CA 1
ATOM 557 C C . PHE A 1 70 ? 0.590 -8.143 -3.722 1.00 97.62 70 PHE A C 1
ATOM 559 O O . PHE A 1 70 ? 0.494 -8.434 -2.531 1.00 97.62 70 PHE A O 1
ATOM 566 N N . ASP A 1 71 ? -0.376 -7.472 -4.363 1.00 95.62 71 ASP A N 1
ATOM 567 C CA . ASP A 1 71 ? -1.574 -6.902 -3.724 1.00 95.62 71 ASP A CA 1
ATOM 568 C C . ASP A 1 71 ? -2.334 -7.900 -2.839 1.00 95.62 71 ASP A C 1
ATOM 570 O O . ASP A 1 71 ? -2.672 -7.570 -1.704 1.00 95.62 71 ASP A O 1
ATOM 574 N N . ALA A 1 72 ? -2.600 -9.110 -3.347 1.00 96.25 72 ALA A N 1
ATOM 575 C CA . ALA A 1 72 ? -3.387 -10.115 -2.629 1.00 96.25 72 ALA A CA 1
ATOM 576 C C . ALA A 1 72 ? -2.714 -10.530 -1.315 1.00 96.25 72 ALA A C 1
ATOM 578 O O . ALA A 1 72 ? -3.361 -10.555 -0.272 1.00 96.25 72 ALA A O 1
ATOM 579 N N . TYR A 1 73 ? -1.397 -10.744 -1.354 1.00 97.31 73 TYR A N 1
ATOM 580 C CA . TYR A 1 73 ? -0.621 -11.098 -0.172 1.00 97.31 73 TYR A CA 1
ATOM 581 C C . TYR A 1 73 ? -0.702 -10.015 0.906 1.00 97.31 73 TYR A C 1
ATOM 583 O O . TYR A 1 73 ? -0.890 -10.317 2.076 1.00 97.31 73 TYR A O 1
ATOM 591 N N . ALA A 1 74 ? -0.614 -8.737 0.529 1.00 96.50 74 ALA A N 1
ATOM 592 C CA . ALA A 1 74 ? -0.719 -7.653 1.501 1.00 96.50 74 ALA A CA 1
ATOM 593 C C . ALA A 1 74 ? -2.113 -7.559 2.145 1.00 96.50 74 ALA A C 1
ATOM 595 O O . ALA A 1 74 ? -2.206 -7.185 3.310 1.00 96.50 74 ALA A O 1
ATOM 596 N N . VAL A 1 75 ? -3.181 -7.901 1.415 1.00 93.75 75 VAL A N 1
ATOM 597 C CA . VAL A 1 75 ? -4.552 -7.924 1.955 1.00 93.75 75 VAL A CA 1
ATOM 598 C C . VAL A 1 75 ? -4.745 -9.071 2.949 1.00 93.75 75 VAL A C 1
ATOM 600 O O . VAL A 1 75 ? -5.362 -8.856 3.982 1.00 93.75 75 VAL A O 1
ATOM 603 N N . GLU A 1 76 ? -4.187 -10.256 2.690 1.00 95.19 76 GLU A N 1
ATOM 604 C CA . GLU A 1 76 ? -4.290 -11.418 3.596 1.00 95.19 76 GLU A CA 1
ATOM 605 C C . GLU A 1 76 ? -3.561 -11.231 4.940 1.00 95.19 76 GLU A C 1
ATOM 607 O O . GLU A 1 76 ? -3.758 -12.008 5.873 1.00 95.19 76 GLU A O 1
ATOM 612 N N . ARG A 1 77 ? -2.694 -10.219 5.049 1.00 94.38 77 ARG A N 1
ATOM 613 C CA . ARG A 1 77 ? -1.852 -9.957 6.228 1.00 94.38 77 ARG A CA 1
ATOM 614 C C . ARG A 1 77 ? -2.451 -8.931 7.196 1.00 94.38 77 ARG A C 1
ATOM 616 O O . ARG A 1 77 ? -1.817 -8.664 8.221 1.00 94.38 77 ARG A O 1
ATOM 623 N N . VAL A 1 78 ? -3.611 -8.353 6.867 1.00 87.81 78 VAL A N 1
ATOM 624 C CA . VAL A 1 78 ? -4.290 -7.290 7.632 1.00 87.81 78 VAL A CA 1
ATOM 625 C C . VAL A 1 78 ? -5.611 -7.776 8.207 1.00 87.81 78 VAL A C 1
ATOM 627 O O . VAL A 1 78 ? -6.357 -8.465 7.481 1.00 87.81 78 VAL A O 1
#

Mean predicted aligned error: 3.28 Å

pLDDT: mean 94.99, std 6.92, range [50.81, 98.5]

Radius of gyration: 14.95 Å; Cα contacts (8 Å, |Δi|>4): 40; chains: 1; bounding box: 32×23×38 Å

Secondary structure (DSSP, 8-state):
----------TTSSHHHHHHHHHHHHT-----HHHHHHHHHHHTT--HHHHHHHHHHHHHHHHHHHHHTTHHHHHHT-

Solvent-accessible surface area (backbone atoms only — not comparable to full-atom values): 4911 Å² total; per-residue (Å²): 128,86,86,79,85,84,84,83,76,66,90,89,75,49,56,72,60,52,44,50,55,48,19,69,74,67,74,43,89,75,84,55,63,88,72,50,33,65,60,47,26,43,76,76,69,56,50,72,67,57,48,50,50,38,34,73,76,54,32,70,67,45,33,51,59,57,49,60,81,36,50,66,63,34,56,76,76,106